Protein AF-A0A932KP74-F1 (afdb_monomer)

Solvent-accessible surface area (backbone atoms only — not comparable to full-atom values): 5172 Å² total; per-residue (Å²): 128,87,70,86,75,92,76,89,78,63,58,50,79,54,98,91,40,82,43,60,78,59,89,74,98,63,69,86,93,64,88,79,88,85,85,90,73,81,79,67,59,67,77,56,45,53,53,56,50,46,70,74,53,69,79,85,66,59,70,70,64,65,58,63,75,64,72,70,85,82,130

Radius of gyration: 20.01 Å; Cα contacts (8 Å, |Δi|>4): 19; chains: 1; bounding box: 60×46×27 Å

pLDDT: mean 78.05, std 13.17, range [45.25, 95.69]

Mean predicted aligned error: 12.62 Å

Sequence (71 aa):
MPGPTPKTIEAVYENGVLKPLKPLDLPEHVHVQVTIGPPPPEPIARILEFLRHPIERPMEEMIRASEVDVD

Structure (mmCIF, N/CA/C/O backbone):
data_AF-A0A932KP74-F1
#
_entry.id   AF-A0A932KP74-F1
#
loop_
_atom_site.group_PDB
_atom_site.id
_atom_site.type_symbol
_atom_site.label_atom_id
_atom_site.label_alt_id
_atom_site.label_comp_id
_atom_site.label_asym_id
_atom_site.label_entity_id
_atom_site.label_seq_id
_atom_site.pdbx_PDB_ins_code
_atom_site.Cartn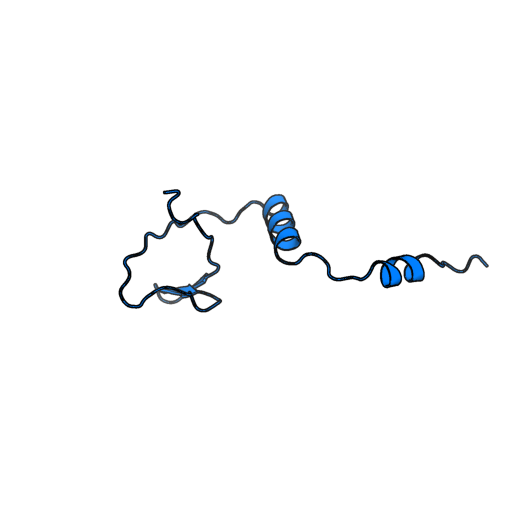_x
_atom_site.Cartn_y
_atom_site.Cartn_z
_atom_site.occupancy
_atom_site.B_iso_or_equiv
_atom_site.auth_seq_id
_atom_site.auth_comp_id
_atom_site.auth_asym_id
_atom_site.auth_atom_id
_atom_s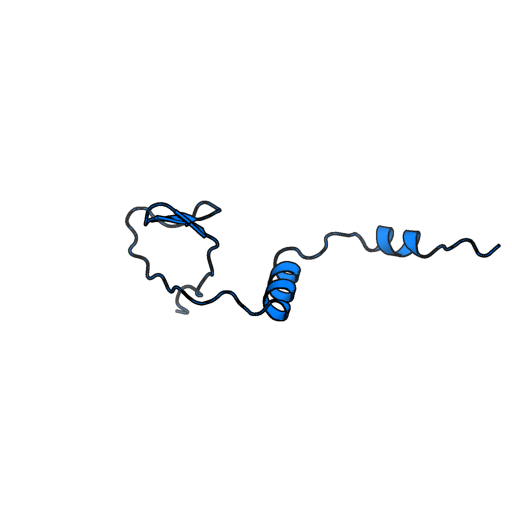ite.pdbx_PDB_model_num
ATOM 1 N N . MET A 1 1 ? 4.031 25.545 8.645 1.00 45.25 1 MET A N 1
ATOM 2 C CA . MET A 1 1 ? 4.487 24.243 9.177 1.00 45.25 1 MET A CA 1
ATOM 3 C C . MET A 1 1 ? 4.631 23.299 7.996 1.00 45.25 1 MET A C 1
ATOM 5 O O . MET A 1 1 ? 3.721 23.314 7.172 1.00 45.25 1 MET A O 1
ATOM 9 N N . PRO A 1 2 ? 5.730 22.544 7.839 1.00 50.38 2 PRO A N 1
ATOM 10 C CA . PRO A 1 2 ? 5.744 21.464 6.858 1.00 50.38 2 PRO A CA 1
ATOM 11 C C . PRO A 1 2 ? 4.630 20.474 7.225 1.00 50.38 2 PRO A C 1
ATOM 13 O O . PRO A 1 2 ? 4.504 20.093 8.388 1.00 50.38 2 PRO A O 1
ATOM 16 N N . GLY A 1 3 ? 3.772 20.138 6.261 1.00 54.34 3 GLY A N 1
ATOM 17 C CA . GLY A 1 3 ? 2.765 19.093 6.440 1.00 54.34 3 GLY A CA 1
ATOM 18 C C . GLY A 1 3 ? 3.423 17.725 6.660 1.00 54.34 3 GLY A C 1
ATOM 19 O O . GLY A 1 3 ? 4.633 17.589 6.448 1.00 54.34 3 GLY A O 1
ATOM 20 N N . PRO A 1 4 ? 2.660 16.703 7.081 1.00 64.50 4 PRO A N 1
ATOM 21 C CA . PRO A 1 4 ? 3.189 15.351 7.194 1.00 64.50 4 PRO A CA 1
ATOM 22 C C . PRO A 1 4 ? 3.782 14.920 5.849 1.00 64.50 4 PRO A C 1
ATOM 24 O O . PRO A 1 4 ? 3.143 15.047 4.803 1.00 64.50 4 PRO A O 1
ATOM 27 N N . THR A 1 5 ? 5.025 14.444 5.869 1.00 65.56 5 THR A N 1
ATOM 28 C CA . THR A 1 5 ? 5.670 13.905 4.674 1.00 65.56 5 THR A CA 1
ATOM 29 C C . THR A 1 5 ? 4.924 12.644 4.225 1.00 65.56 5 THR A C 1
ATOM 31 O O . THR A 1 5 ? 4.563 11.816 5.067 1.00 65.56 5 THR A O 1
ATOM 34 N N . PRO A 1 6 ? 4.655 12.477 2.917 1.00 67.75 6 PRO A N 1
ATOM 35 C CA . PRO A 1 6 ? 3.951 11.303 2.422 1.00 67.75 6 PRO A CA 1
ATOM 36 C C . PRO A 1 6 ? 4.762 10.043 2.742 1.00 67.75 6 PRO A C 1
ATOM 38 O O . PRO A 1 6 ? 5.917 9.912 2.335 1.00 67.75 6 PRO A O 1
ATOM 41 N N . LYS A 1 7 ? 4.157 9.116 3.489 1.00 73.94 7 LYS A N 1
ATOM 42 C CA . LYS A 1 7 ? 4.730 7.799 3.783 1.00 73.94 7 LYS A CA 1
ATOM 43 C C . LYS A 1 7 ? 4.138 6.770 2.826 1.00 73.94 7 LYS A C 1
ATOM 45 O O . LYS A 1 7 ? 2.926 6.719 2.644 1.00 73.94 7 LYS A O 1
ATOM 50 N N . THR A 1 8 ? 4.994 5.941 2.235 1.00 79.69 8 THR A N 1
ATOM 51 C CA . THR A 1 8 ? 4.549 4.767 1.472 1.00 79.69 8 THR A CA 1
ATOM 52 C C . THR A 1 8 ? 4.331 3.611 2.440 1.00 79.69 8 THR A C 1
ATOM 54 O O . THR A 1 8 ? 5.213 3.307 3.242 1.00 79.69 8 THR A O 1
ATOM 57 N N . ILE A 1 9 ? 3.155 2.992 2.377 1.00 85.56 9 ILE A N 1
ATOM 58 C CA . ILE A 1 9 ? 2.756 1.871 3.231 1.00 85.56 9 ILE A CA 1
ATOM 59 C C . ILE A 1 9 ? 2.641 0.629 2.353 1.00 85.56 9 ILE A C 1
ATOM 61 O O . ILE A 1 9 ? 1.999 0.666 1.306 1.00 85.56 9 ILE A O 1
ATOM 65 N N . GLU A 1 10 ? 3.240 -0.472 2.795 1.00 86.25 10 GLU A N 1
ATOM 66 C CA . GLU A 1 10 ? 3.080 -1.769 2.142 1.00 86.25 10 GLU A CA 1
ATOM 67 C C . GLU A 1 10 ? 1.803 -2.453 2.642 1.00 86.25 10 GLU A C 1
ATOM 69 O O . GLU A 1 10 ? 1.538 -2.502 3.847 1.00 86.25 10 GLU A O 1
ATOM 74 N N . ALA A 1 11 ? 1.000 -2.968 1.712 1.00 90.12 11 ALA A N 1
ATOM 75 C CA . ALA A 1 11 ? -0.289 -3.582 1.996 1.00 90.12 11 ALA A CA 1
ATOM 76 C C . ALA A 1 11 ? -0.589 -4.727 1.023 1.00 90.12 11 ALA A C 1
ATOM 78 O O . A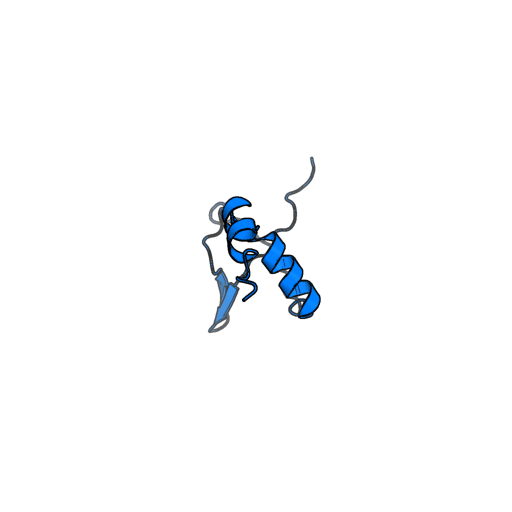LA A 1 11 ? -0.142 -4.715 -0.124 1.00 90.12 11 ALA A O 1
ATOM 79 N N . VAL A 1 12 ? -1.399 -5.683 1.471 1.00 91.38 12 VAL A N 1
ATOM 80 C CA . VAL A 1 12 ? -2.005 -6.712 0.620 1.00 91.38 12 VAL A CA 1
ATOM 81 C C . VAL A 1 12 ? -3.413 -6.269 0.255 1.00 91.38 12 VAL A C 1
ATOM 83 O O . VAL A 1 12 ? -4.184 -5.855 1.121 1.00 91.38 12 VAL A O 1
ATOM 86 N N . TYR A 1 13 ? -3.754 -6.369 -1.026 1.00 91.12 13 TYR A N 1
ATOM 87 C CA . TYR A 1 13 ? -5.124 -6.190 -1.486 1.00 91.12 13 TYR A CA 1
ATOM 88 C C . TYR A 1 13 ? -5.832 -7.544 -1.534 1.00 91.12 13 TYR A C 1
ATOM 90 O O . TYR A 1 13 ? -5.482 -8.401 -2.343 1.00 91.12 13 TYR A O 1
ATOM 98 N N . GLU A 1 14 ? -6.817 -7.747 -0.661 1.00 94.19 14 GLU A N 1
ATOM 99 C CA . GLU A 1 14 ? -7.531 -9.019 -0.534 1.00 94.19 14 GLU A CA 1
ATOM 100 C C . GLU A 1 14 ? -9.021 -8.778 -0.277 1.00 94.19 14 GLU A C 1
ATOM 102 O O . GLU A 1 14 ? -9.386 -7.994 0.600 1.00 94.19 14 GLU A O 1
ATOM 107 N N . ASN A 1 15 ? -9.891 -9.457 -1.033 1.00 95.69 15 ASN A N 1
ATOM 108 C CA . ASN A 1 15 ? -11.353 -9.359 -0.907 1.00 95.69 15 ASN A CA 1
ATOM 109 C C . ASN A 1 15 ? -11.882 -7.910 -0.938 1.00 95.69 15 ASN A C 1
ATOM 111 O O . ASN A 1 15 ? -12.818 -7.564 -0.223 1.00 95.69 15 ASN A O 1
ATOM 115 N N . GLY A 1 16 ? -11.261 -7.045 -1.746 1.00 92.94 16 GLY A N 1
ATOM 116 C CA . GLY A 1 16 ? -11.661 -5.642 -1.869 1.00 92.94 16 GLY A CA 1
ATOM 117 C C . GLY A 1 16 ? -11.093 -4.703 -0.800 1.00 92.94 16 GLY A C 1
ATOM 118 O O . GLY A 1 16 ? -11.398 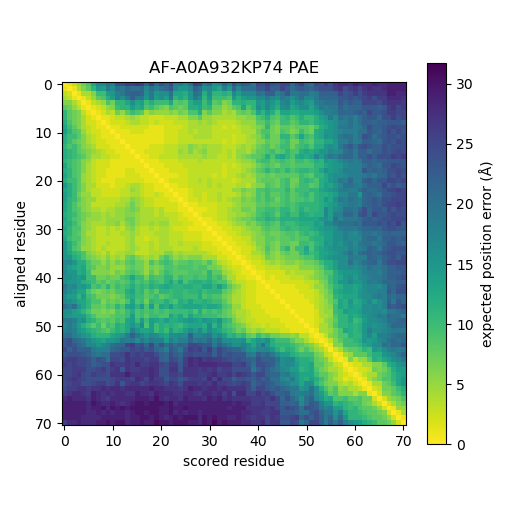-3.513 -0.834 1.00 92.94 16 GLY A O 1
ATOM 119 N N . VAL A 1 17 ? -10.261 -5.196 0.123 1.00 93.88 17 VAL A N 1
ATOM 120 C CA . VAL A 1 17 ? -9.734 -4.432 1.264 1.00 93.88 17 VAL A CA 1
ATOM 121 C C . VAL A 1 17 ? -8.208 -4.323 1.183 1.00 93.88 17 VAL A C 1
ATOM 123 O O . VAL A 1 17 ? -7.518 -5.319 0.970 1.00 93.88 17 VAL A O 1
ATOM 126 N N . LEU A 1 18 ? -7.671 -3.115 1.386 1.00 92.00 18 LEU A N 1
ATOM 127 C CA . LEU A 1 18 ? -6.235 -2.887 1.585 1.00 92.00 18 LEU A CA 1
ATOM 128 C C . LEU A 1 18 ? -5.871 -3.175 3.045 1.00 92.00 18 LEU A C 1
ATOM 130 O O . LEU A 1 18 ? -6.311 -2.466 3.950 1.00 92.00 18 LEU A O 1
ATOM 134 N N . LYS A 1 19 ? -5.060 -4.207 3.272 1.00 92.25 19 LYS A N 1
ATOM 135 C CA . LYS A 1 19 ? -4.585 -4.618 4.597 1.00 92.25 19 LYS A 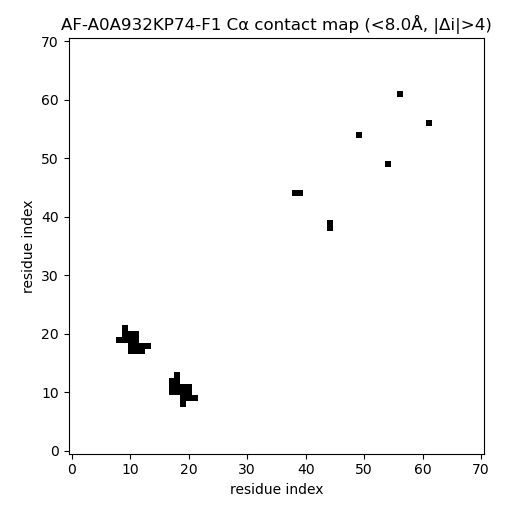CA 1
ATOM 136 C C . LYS A 1 19 ? -3.104 -4.259 4.741 1.00 92.25 19 LYS A C 1
ATOM 138 O O . LYS A 1 19 ? -2.290 -4.858 4.038 1.00 92.25 19 LYS A O 1
ATOM 143 N N . PRO A 1 20 ? -2.723 -3.302 5.602 1.00 91.94 20 PRO A N 1
ATOM 144 C CA . PRO A 1 20 ? -1.320 -2.947 5.770 1.00 91.94 20 PRO A CA 1
ATOM 145 C C . PRO A 1 20 ? -0.538 -4.118 6.379 1.00 91.94 20 PRO A C 1
ATOM 147 O O . PRO A 1 20 ? -1.043 -4.827 7.248 1.00 91.94 20 PRO A O 1
ATOM 150 N N . LEU A 1 21 ? 0.707 -4.311 5.941 1.00 92.19 21 LEU A N 1
ATOM 151 C CA . LEU A 1 21 ? 1.586 -5.363 6.472 1.00 92.19 21 LEU A CA 1
ATOM 152 C C . LEU A 1 21 ? 2.037 -5.087 7.914 1.00 92.19 21 LEU A C 1
ATOM 154 O O . LEU A 1 21 ? 2.452 -6.002 8.621 1.00 92.19 21 LEU A O 1
ATOM 158 N N . LYS A 1 22 ? 1.979 -3.822 8.347 1.00 89.75 22 LYS A N 1
ATOM 159 C CA . LYS A 1 22 ? 2.323 -3.368 9.698 1.00 89.75 22 LYS A CA 1
ATOM 160 C C . LYS A 1 22 ? 1.231 -2.431 10.227 1.00 89.75 22 LYS A C 1
ATOM 162 O O . LYS A 1 22 ? 0.660 -1.686 9.429 1.00 89.75 22 LYS A O 1
ATOM 167 N N . PRO A 1 23 ? 0.956 -2.420 11.544 1.00 89.81 23 PRO A N 1
ATOM 168 C CA . PRO A 1 23 ? 0.052 -1.446 12.144 1.00 89.81 23 PRO A CA 1
ATOM 169 C C . PRO A 1 23 ? 0.471 -0.013 11.810 1.00 89.81 23 PRO A C 1
ATOM 171 O O . PRO A 1 23 ? 1.660 0.311 11.801 1.00 89.81 23 PRO A O 1
ATOM 174 N N . LEU A 1 24 ? -0.512 0.838 11.534 1.00 89.31 24 LEU A N 1
ATOM 175 C CA . LEU A 1 24 ? -0.278 2.254 11.288 1.00 89.31 24 LEU A CA 1
ATOM 176 C C . LEU A 1 24 ? -0.375 3.009 12.608 1.00 89.31 24 LEU A C 1
ATOM 178 O O . LEU A 1 24 ? -1.374 2.896 13.309 1.00 89.31 24 LEU A O 1
ATOM 182 N N . ASP A 1 25 ? 0.653 3.794 12.916 1.00 89.00 25 ASP A N 1
ATOM 183 C CA . ASP A 1 25 ? 0.647 4.727 14.044 1.00 89.00 25 ASP A CA 1
ATOM 184 C C . ASP A 1 25 ? -0.156 5.980 13.664 1.00 89.00 25 ASP A C 1
ATOM 186 O O . ASP A 1 25 ? 0.390 7.022 13.295 1.00 89.00 25 ASP A O 1
ATOM 190 N N . LEU A 1 26 ? -1.478 5.816 13.609 1.00 88.75 26 LEU A N 1
ATOM 191 C CA . LEU A 1 26 ? -2.443 6.848 13.254 1.00 88.75 26 LEU A CA 1
ATOM 192 C C . LEU A 1 26 ? -3.563 6.889 14.302 1.00 88.75 26 LEU A C 1
ATOM 194 O O . LEU A 1 26 ? -3.968 5.834 14.792 1.00 88.75 26 LEU A O 1
ATOM 198 N N . PRO A 1 27 ? -4.107 8.078 14.623 1.00 89.88 27 PRO A N 1
ATOM 199 C CA . PRO A 1 27 ? -5.273 8.183 15.491 1.00 89.88 27 PRO A CA 1
ATOM 200 C C . PRO A 1 27 ? -6.477 7.433 14.916 1.00 89.88 27 PRO A C 1
ATOM 202 O O . PRO A 1 27 ? -6.680 7.404 13.699 1.00 89.88 27 PRO A O 1
ATOM 205 N N . GLU A 1 28 ? -7.320 6.886 15.790 1.00 92.12 28 GLU A N 1
ATOM 206 C CA . GLU A 1 28 ? -8.590 6.306 15.358 1.00 92.12 28 GLU A CA 1
ATOM 207 C C . GLU A 1 28 ? -9.468 7.352 14.650 1.00 92.12 28 GLU A C 1
ATOM 209 O O . GLU A 1 28 ? -9.453 8.536 14.989 1.00 92.12 28 GLU A O 1
ATOM 214 N N . HIS A 1 29 ? -10.258 6.901 13.670 1.00 92.25 29 HIS A N 1
ATOM 215 C CA . HIS A 1 29 ? -11.195 7.726 12.891 1.00 92.25 29 HIS A CA 1
ATOM 216 C C . HIS A 1 29 ? -10.563 8.882 12.095 1.00 92.25 29 HIS A C 1
ATOM 218 O O . HIS A 1 29 ? -11.277 9.770 11.624 1.00 92.25 29 HIS A O 1
ATOM 224 N N . VAL A 1 30 ? -9.241 8.885 11.895 1.00 92.00 30 VAL A N 1
ATOM 225 C CA . VAL A 1 30 ? -8.601 9.875 11.025 1.00 92.00 30 VAL A CA 1
ATOM 226 C C . VAL A 1 30 ? -8.936 9.599 9.554 1.00 92.00 30 VAL A C 1
ATOM 228 O O . VAL A 1 30 ? -8.832 8.472 9.071 1.00 92.00 30 VAL A O 1
ATOM 231 N N . HIS A 1 31 ? -9.327 10.639 8.814 1.00 90.31 31 HIS A N 1
ATOM 232 C CA . HIS A 1 31 ? -9.460 10.544 7.362 1.00 90.31 31 HIS A CA 1
ATOM 233 C C . HIS A 1 31 ? -8.078 10.500 6.707 1.00 90.31 31 HIS A C 1
ATOM 235 O O . HIS A 1 31 ? -7.238 11.367 6.951 1.00 90.31 31 HIS A O 1
ATOM 241 N N . VAL A 1 32 ? -7.866 9.517 5.834 1.00 85.75 32 VAL A N 1
ATOM 242 C CA . VAL A 1 32 ? -6.630 9.360 5.060 1.00 85.75 32 VAL A CA 1
ATOM 243 C C . VAL A 1 32 ? -6.921 9.427 3.564 1.00 85.75 32 VAL A C 1
ATOM 245 O O . VAL A 1 32 ? -7.987 9.019 3.106 1.00 85.75 32 VAL A O 1
ATOM 248 N N . GLN A 1 33 ? -5.956 9.926 2.794 1.00 85.94 33 GLN A N 1
ATOM 249 C CA . GLN A 1 33 ? -5.961 9.848 1.336 1.00 85.94 33 GLN A CA 1
ATOM 250 C C . GLN A 1 33 ? -5.021 8.721 0.906 1.00 85.94 33 GLN A C 1
ATOM 252 O O . GLN A 1 33 ? -3.886 8.652 1.375 1.00 85.94 33 GLN A O 1
ATOM 257 N N . VAL A 1 34 ? -5.486 7.845 0.015 1.00 85.94 34 VAL A N 1
ATOM 258 C CA . VAL A 1 34 ? -4.699 6.716 -0.495 1.00 85.94 34 VAL A CA 1
ATOM 259 C C . VAL A 1 34 ? -4.428 6.919 -1.978 1.00 85.94 34 VAL A C 1
ATOM 261 O O . VAL A 1 34 ? -5.351 7.165 -2.753 1.00 85.94 34 VAL A O 1
ATOM 264 N N . THR A 1 35 ? -3.164 6.774 -2.367 1.00 83.25 35 THR A N 1
ATOM 265 C CA . THR A 1 35 ? -2.731 6.781 -3.766 1.00 83.25 35 THR A CA 1
ATOM 266 C C . THR A 1 35 ? -2.274 5.380 -4.146 1.00 83.25 35 THR A C 1
ATOM 268 O O . THR A 1 35 ? -1.389 4.824 -3.501 1.00 83.25 35 THR A O 1
ATOM 271 N N . ILE A 1 36 ? -2.868 4.815 -5.198 1.00 83.56 36 ILE A N 1
ATOM 272 C CA . ILE A 1 36 ? -2.487 3.511 -5.751 1.00 83.56 36 ILE A CA 1
ATOM 273 C C . ILE A 1 36 ? -1.677 3.765 -7.022 1.00 83.56 36 ILE A C 1
ATOM 275 O O . ILE A 1 36 ? -2.151 4.444 -7.931 1.00 83.56 36 ILE A O 1
ATOM 279 N N . GLY A 1 37 ? -0.458 3.234 -7.077 1.00 81.00 37 GLY A N 1
ATOM 280 C CA . GLY A 1 37 ? 0.430 3.343 -8.232 1.00 81.00 37 GLY A CA 1
ATOM 281 C C . GLY A 1 37 ? 1.015 1.986 -8.623 1.00 81.00 37 GLY A C 1
ATOM 282 O O . GLY A 1 37 ? 0.974 1.052 -7.818 1.00 81.00 37 GLY A O 1
ATOM 283 N N . PRO A 1 38 ? 1.552 1.855 -9.850 1.00 80.56 38 PRO A N 1
ATOM 284 C CA . PRO A 1 38 ? 2.310 0.669 -10.226 1.00 80.56 38 PRO A CA 1
ATOM 285 C C . PRO A 1 38 ? 3.519 0.503 -9.292 1.00 80.56 38 PRO A C 1
ATOM 287 O O . PRO A 1 38 ? 4.053 1.508 -8.803 1.00 80.56 38 PRO A O 1
ATOM 290 N N . PRO A 1 39 ? 3.974 -0.738 -9.044 1.00 76.06 39 PRO A N 1
ATOM 291 C CA . PRO A 1 39 ? 5.201 -0.945 -8.291 1.00 76.06 39 PRO A CA 1
ATOM 292 C C . PRO A 1 39 ? 6.367 -0.222 -8.987 1.00 76.06 39 PRO A C 1
ATOM 294 O O . PRO A 1 39 ? 6.368 -0.095 -10.219 1.00 76.06 39 PRO A O 1
ATOM 297 N N . PRO A 1 40 ? 7.365 0.263 -8.227 1.00 81.75 40 PRO A N 1
ATOM 298 C CA . PRO A 1 40 ? 8.557 0.828 -8.835 1.00 81.75 40 PRO A CA 1
ATOM 299 C C . PRO A 1 40 ? 9.245 -0.230 -9.716 1.00 81.75 40 PRO A C 1
ATOM 301 O O . PRO A 1 40 ? 9.189 -1.420 -9.399 1.00 81.75 40 PRO A O 1
ATOM 304 N N . PRO A 1 41 ? 9.927 0.177 -10.800 1.00 89.69 41 PRO A N 1
ATOM 305 C CA . PRO A 1 41 ? 10.781 -0.723 -11.568 1.00 89.69 41 PRO A CA 1
ATOM 306 C C . PRO A 1 41 ? 11.763 -1.477 -10.660 1.00 89.69 41 PRO A C 1
ATOM 308 O O . PRO A 1 41 ? 12.321 -0.877 -9.743 1.00 89.69 41 PRO A O 1
ATOM 311 N N . GLU A 1 42 ? 12.029 -2.754 -10.954 1.00 87.62 42 GLU A N 1
ATOM 312 C CA . GLU A 1 42 ? 12.942 -3.636 -10.194 1.00 87.62 42 GLU A CA 1
ATOM 313 C C . GLU A 1 42 ? 14.250 -2.962 -9.726 1.00 87.62 42 GLU A C 1
ATOM 315 O O . GLU A 1 42 ? 14.569 -3.043 -8.538 1.00 87.62 42 GLU A O 1
ATOM 320 N N . PRO A 1 43 ? 14.993 -2.224 -10.581 1.00 88.81 43 PRO A N 1
ATOM 321 C CA . PRO A 1 43 ? 16.218 -1.552 -10.144 1.00 88.81 43 PRO A CA 1
ATOM 322 C C . PRO A 1 43 ? 15.985 -0.542 -9.013 1.00 88.81 43 PRO A C 1
ATOM 324 O O . PRO A 1 43 ? 16.784 -0.447 -8.086 1.00 88.81 43 PRO A O 1
ATOM 327 N N . ILE A 1 44 ? 14.871 0.192 -9.071 1.00 86.12 44 ILE A N 1
ATOM 328 C CA . ILE A 1 44 ? 14.487 1.178 -8.056 1.00 86.12 44 ILE A CA 1
ATOM 329 C C . ILE A 1 44 ? 13.983 0.464 -6.799 1.00 86.12 44 ILE A C 1
ATOM 331 O O . ILE A 1 44 ? 14.340 0.868 -5.694 1.00 86.12 44 ILE A O 1
ATOM 335 N N . ALA A 1 45 ? 13.209 -0.615 -6.951 1.00 83.62 45 ALA A N 1
ATOM 336 C CA . ALA A 1 45 ? 12.720 -1.417 -5.831 1.00 83.62 45 ALA A CA 1
ATOM 337 C C . ALA A 1 45 ? 13.873 -1.923 -4.946 1.00 83.62 45 ALA A C 1
ATOM 339 O O . ALA A 1 45 ? 13.832 -1.743 -3.729 1.00 83.62 45 ALA A O 1
ATOM 340 N N . ARG A 1 46 ? 14.946 -2.443 -5.557 1.00 83.00 46 ARG A N 1
ATOM 341 C CA . ARG A 1 46 ? 16.146 -2.921 -4.846 1.00 83.00 46 ARG A CA 1
ATOM 342 C C . ARG A 1 46 ? 16.885 -1.819 -4.094 1.00 83.00 46 ARG A C 1
ATOM 344 O O . ARG A 1 46 ? 17.324 -2.029 -2.968 1.00 83.00 46 ARG A O 1
ATOM 351 N N . ILE A 1 47 ? 17.014 -0.634 -4.694 1.00 86.62 47 ILE A N 1
ATOM 352 C CA . ILE A 1 47 ? 17.647 0.517 -4.033 1.00 86.62 47 ILE A CA 1
ATOM 353 C C . ILE A 1 47 ? 16.829 0.930 -2.804 1.00 86.62 47 ILE A C 1
ATOM 355 O O . ILE A 1 47 ? 17.386 1.140 -1.729 1.00 86.62 47 ILE A O 1
ATOM 359 N N . LEU A 1 48 ? 15.504 1.016 -2.943 1.00 83.62 48 LEU A N 1
ATOM 360 C CA . LEU A 1 48 ? 14.611 1.354 -1.833 1.00 83.62 48 LEU A CA 1
ATOM 361 C C . LEU A 1 48 ? 14.645 0.297 -0.720 1.00 83.62 48 LEU A C 1
ATOM 363 O O . LEU A 1 48 ? 14.583 0.647 0.456 1.00 83.62 48 LEU A O 1
ATOM 367 N N . GLU A 1 49 ? 14.764 -0.984 -1.068 1.00 82.31 49 GLU A N 1
ATOM 368 C CA . GLU A 1 49 ? 14.926 -2.076 -0.106 1.00 82.31 49 GLU A CA 1
ATOM 369 C C . GLU A 1 49 ? 16.236 -1.969 0.682 1.00 82.31 49 GLU A C 1
ATOM 371 O O . GLU A 1 49 ? 16.203 -2.027 1.913 1.00 82.31 49 GLU A O 1
ATOM 376 N N . PHE A 1 50 ? 17.357 -1.729 -0.004 1.00 80.69 50 PHE A N 1
ATOM 377 C CA . PHE A 1 50 ? 18.669 -1.527 0.618 1.00 80.69 50 PHE A CA 1
ATOM 378 C C . PHE A 1 50 ? 18.661 -0.357 1.610 1.00 80.69 50 PHE A C 1
ATOM 380 O O . PHE A 1 50 ? 19.179 -0.469 2.717 1.00 80.69 50 PHE A O 1
ATOM 387 N N . LEU A 1 51 ? 18.026 0.760 1.247 1.00 81.56 51 LEU A N 1
ATOM 388 C CA . LEU A 1 51 ? 17.929 1.932 2.121 1.00 81.56 51 LEU A CA 1
ATOM 389 C C . LEU A 1 51 ? 17.052 1.691 3.361 1.00 81.56 51 LEU A C 1
ATOM 391 O O . LEU A 1 51 ? 17.245 2.356 4.377 1.00 81.56 51 LEU A O 1
ATOM 395 N N . ARG A 1 52 ? 16.088 0.762 3.294 1.00 78.56 52 ARG A N 1
ATOM 396 C CA . ARG A 1 52 ? 15.235 0.395 4.438 1.00 78.56 52 ARG A C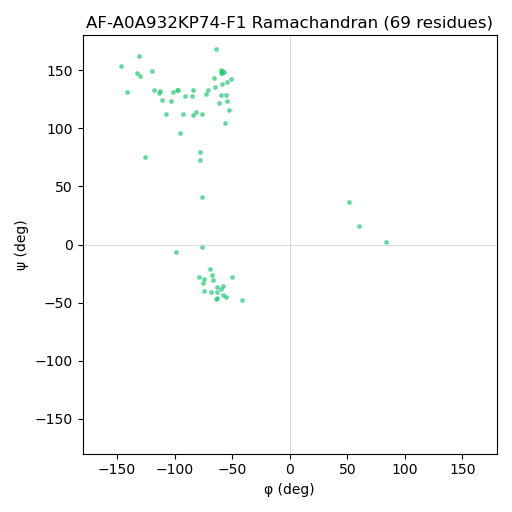A 1
ATOM 397 C C . ARG A 1 52 ? 15.922 -0.534 5.431 1.00 78.56 52 ARG A C 1
ATOM 399 O O . ARG A 1 52 ? 15.569 -0.504 6.605 1.00 78.56 52 ARG A O 1
ATOM 406 N N . HIS A 1 53 ? 16.875 -1.334 4.969 1.00 69.88 53 HIS A N 1
ATOM 407 C CA . HIS A 1 53 ? 17.643 -2.258 5.796 1.00 69.88 53 HIS A CA 1
ATOM 408 C C . HIS A 1 53 ? 19.131 -1.976 5.583 1.00 69.88 53 HIS A C 1
ATOM 410 O O . HIS A 1 53 ? 19.790 -2.729 4.859 1.00 69.88 53 HIS A O 1
ATOM 416 N N . PRO A 1 54 ? 19.668 -0.881 6.161 1.00 62.12 54 PRO A N 1
ATOM 417 C CA . PRO A 1 54 ? 21.101 -0.645 6.117 1.00 62.12 54 PRO A CA 1
ATOM 418 C C . PRO A 1 54 ? 21.785 -1.885 6.683 1.00 62.12 54 PRO A C 1
ATOM 420 O O . PRO A 1 54 ? 21.456 -2.337 7.776 1.00 62.12 54 PRO A O 1
ATOM 423 N N . ILE A 1 55 ? 22.668 -2.482 5.885 1.00 63.91 55 ILE A N 1
ATOM 424 C CA . ILE A 1 55 ? 23.375 -3.709 6.237 1.00 63.91 55 ILE A CA 1
ATOM 425 C C . ILE A 1 55 ? 24.112 -3.465 7.561 1.00 63.91 55 ILE A C 1
ATOM 427 O O . ILE A 1 55 ? 25.153 -2.816 7.579 1.00 63.91 55 ILE A O 1
ATOM 431 N N . GLU A 1 56 ? 23.593 -4.002 8.666 1.00 61.41 56 GLU A N 1
ATOM 432 C CA . GLU A 1 56 ? 24.261 -4.024 9.974 1.00 61.41 56 GLU A CA 1
ATOM 433 C C . GLU A 1 56 ? 25.359 -5.098 10.002 1.00 61.41 56 GLU A 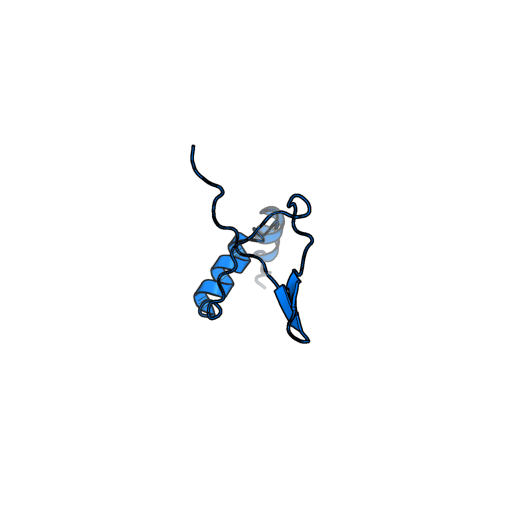C 1
ATOM 435 O O . GLU A 1 56 ? 25.491 -5.843 10.968 1.00 61.41 56 GLU A O 1
ATOM 440 N N . ARG A 1 57 ? 26.138 -5.249 8.926 1.00 59.94 57 ARG A N 1
ATOM 441 C CA . ARG A 1 57 ? 27.335 -6.086 9.005 1.00 59.94 57 ARG A CA 1
ATOM 442 C C . ARG A 1 57 ? 28.444 -5.216 9.568 1.00 59.94 57 ARG A C 1
ATOM 444 O O . ARG A 1 57 ? 28.853 -4.271 8.887 1.00 59.94 57 ARG A O 1
ATOM 451 N N . PRO A 1 58 ? 28.910 -5.481 10.799 1.00 64.12 58 PRO A N 1
ATOM 452 C CA . PRO A 1 58 ? 30.051 -4.762 11.319 1.00 64.12 58 PRO A CA 1
ATOM 453 C C . PRO A 1 58 ? 31.229 -5.001 10.373 1.00 64.12 58 PRO A C 1
ATOM 455 O O . PRO A 1 58 ? 31.429 -6.108 9.868 1.00 64.12 58 PRO A O 1
ATOM 458 N N . MET A 1 59 ? 31.990 -3.940 10.101 1.00 61.19 59 MET A N 1
ATOM 459 C CA . MET A 1 59 ? 33.108 -3.943 9.149 1.00 61.19 59 MET A CA 1
ATOM 460 C C . MET A 1 59 ? 34.085 -5.110 9.386 1.00 61.19 59 MET A C 1
ATOM 462 O O . MET A 1 59 ? 34.705 -5.607 8.448 1.00 61.19 59 MET A O 1
ATOM 466 N N . GLU A 1 60 ? 34.180 -5.571 10.637 1.00 62.41 60 GLU A N 1
ATOM 467 C CA . GLU A 1 60 ? 35.001 -6.702 11.066 1.00 62.41 60 GLU A CA 1
ATOM 468 C C . GLU A 1 60 ? 34.668 -8.020 10.340 1.00 62.41 60 GLU A C 1
ATOM 470 O O . GLU A 1 60 ? 35.576 -8.789 10.023 1.00 62.41 60 GLU A O 1
ATOM 475 N N . GLU A 1 61 ? 33.397 -8.281 10.016 1.00 63.25 61 GLU A N 1
ATOM 476 C CA . GLU A 1 61 ? 32.978 -9.515 9.332 1.00 63.25 61 GLU A CA 1
ATOM 477 C C . GLU A 1 61 ? 33.350 -9.517 7.840 1.00 63.25 61 GLU A C 1
ATOM 479 O O . GLU A 1 61 ?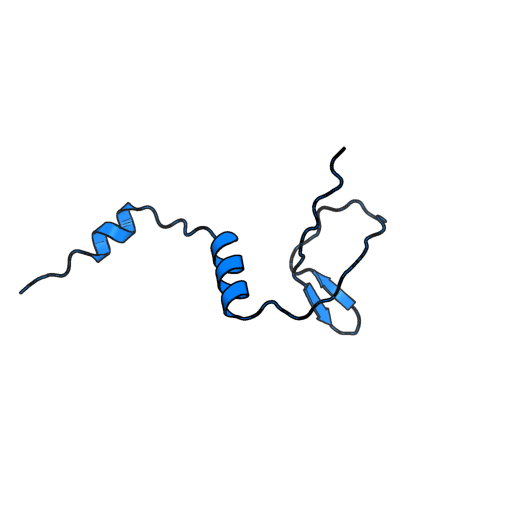 33.619 -10.570 7.260 1.00 63.25 61 GLU A O 1
ATOM 484 N N . MET A 1 62 ? 33.412 -8.337 7.214 1.00 62.81 62 MET A N 1
ATOM 485 C CA . MET A 1 62 ? 33.780 -8.196 5.800 1.00 62.81 62 MET A CA 1
ATOM 486 C C . MET A 1 62 ? 35.285 -8.371 5.570 1.00 62.81 62 MET A C 1
ATOM 488 O O . MET A 1 62 ? 35.690 -8.913 4.542 1.00 62.81 62 MET A O 1
ATOM 492 N N . ILE A 1 63 ? 36.116 -7.955 6.531 1.00 66.06 63 ILE A N 1
ATOM 493 C CA . ILE A 1 63 ? 37.578 -8.086 6.440 1.00 66.06 63 ILE A CA 1
ATOM 494 C C . ILE A 1 63 ? 37.988 -9.563 6.512 1.00 66.06 63 ILE A C 1
ATOM 496 O O . ILE A 1 63 ? 38.814 -10.013 5.722 1.00 66.06 63 ILE A O 1
ATOM 500 N N . ARG A 1 64 ? 37.349 -10.346 7.389 1.00 64.62 64 ARG A N 1
ATOM 501 C CA . ARG A 1 64 ? 37.699 -11.756 7.618 1.00 64.62 64 ARG A CA 1
ATOM 502 C C . ARG A 1 64 ? 37.424 -12.672 6.423 1.00 64.62 64 ARG A C 1
ATOM 504 O O . ARG A 1 64 ? 38.131 -13.648 6.225 1.00 64.62 64 ARG A O 1
ATOM 511 N N . ALA A 1 65 ? 36.418 -12.357 5.609 1.00 60.50 65 ALA A N 1
ATOM 512 C CA . 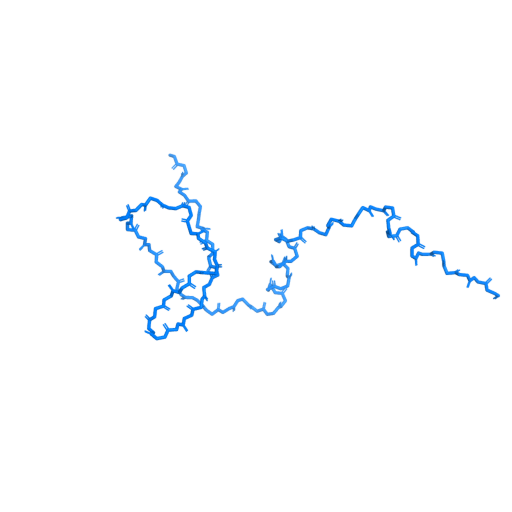ALA A 1 65 ? 36.090 -13.136 4.411 1.00 60.50 65 ALA A CA 1
ATOM 513 C C . ALA A 1 65 ? 37.055 -12.890 3.230 1.00 60.50 65 ALA A C 1
ATOM 515 O O . ALA A 1 65 ? 36.890 -13.500 2.176 1.00 60.50 65 ALA A O 1
ATOM 516 N N . SER A 1 66 ? 38.030 -11.988 3.392 1.00 61.22 66 SER A N 1
ATOM 517 C CA . SER A 1 66 ? 39.002 -11.623 2.353 1.00 61.22 66 SER A CA 1
ATOM 518 C C . SER A 1 66 ? 40.356 -12.330 2.504 1.00 61.22 66 SER A C 1
ATOM 520 O O . SER A 1 66 ? 41.192 -12.214 1.610 1.00 61.22 66 SER A O 1
ATOM 522 N N . GLU A 1 67 ? 40.583 -13.073 3.593 1.00 60.53 67 GLU A N 1
ATOM 523 C CA . GLU A 1 67 ? 41.736 -13.972 3.727 1.00 60.53 67 GLU A CA 1
ATOM 524 C C . GLU A 1 67 ? 41.454 -15.252 2.929 1.00 60.53 67 GLU A C 1
ATOM 526 O O . GLU A 1 67 ? 40.997 -16.266 3.449 1.00 60.53 67 GLU A O 1
ATOM 531 N N . VAL A 1 68 ? 41.646 -15.162 1.613 1.00 65.69 68 VAL A N 1
ATOM 532 C CA . VAL A 1 68 ? 41.739 -16.326 0.731 1.00 65.69 68 VAL A CA 1
ATOM 533 C C . VAL A 1 68 ? 43.131 -16.918 0.942 1.00 65.69 68 VAL A C 1
ATOM 535 O O . VAL A 1 68 ? 44.117 -16.265 0.602 1.00 65.69 68 VAL A O 1
ATOM 538 N N . ASP A 1 69 ? 43.208 -18.119 1.522 1.00 61.22 69 ASP A N 1
ATOM 539 C CA . ASP A 1 69 ? 44.437 -18.918 1.557 1.00 61.22 69 ASP A CA 1
ATOM 540 C C . ASP A 1 69 ? 44.983 -19.055 0.126 1.00 61.22 69 ASP A C 1
ATOM 542 O O . ASP A 1 69 ? 44.322 -19.594 -0.766 1.00 61.22 69 ASP A O 1
ATOM 546 N N . VAL A 1 70 ? 46.173 -18.500 -0.103 1.00 62.62 70 VAL A N 1
ATOM 547 C CA . VAL A 1 70 ? 46.940 -18.697 -1.335 1.00 62.62 70 VAL A CA 1
ATOM 548 C C . VAL A 1 70 ? 47.912 -19.841 -1.056 1.00 62.62 70 VAL A C 1
ATOM 550 O O . VAL A 1 70 ? 48.958 -19.610 -0.451 1.00 62.62 70 VAL A O 1
ATOM 553 N N . ASP A 1 71 ? 47.526 -21.058 -1.447 1.00 57.91 71 ASP A N 1
ATOM 554 C CA . ASP A 1 71 ? 48.433 -22.215 -1.570 1.00 57.91 71 ASP A CA 1
ATOM 555 C C . ASP A 1 71 ? 49.424 -22.035 -2.737 1.00 57.91 71 ASP A C 1
ATOM 557 O O . ASP A 1 71 ? 49.007 -21.538 -3.815 1.00 57.91 71 ASP A O 1
#

Secondary structure (DSSP, 8-state):
-PPPPPPP--EEEETTEEEESS-----TT--------PPPPHHHHHHHHHHHS-----HHHHHHTT-----

Foldseek 3Di:
DDDDDDDDFDFDCDPNDTHTPDDDPDDPPDDDDDDDDDDPPPVVVVVVVCVVCVPPPPPVVVVVVPPDDDD